Protein AF-B7RVZ4-F1 (afdb_monomer)

Secondary structure (DSSP, 8-state):
--HHHHHHHHHHHHHHHHHHHHHHHHHHHH-GGGGGSHHHHHHHHHHHHHHHTSTT-HHHHHHHHHHHHHHHHHHT--EEEEEE--SSSEEEETTTEEEES-SEEEEEE-SEEEEEEEE-TTB--EEEEEEE-TTS-PPPEE-----B--

Structure (mmCIF, N/CA/C/O backbone):
data_AF-B7RVZ4-F1
#
_entry.id   AF-B7RVZ4-F1
#
loop_
_atom_site.group_PDB
_atom_site.id
_atom_site.type_symbol
_atom_site.label_atom_id
_atom_site.label_alt_id
_atom_site.label_comp_id
_atom_site.label_asym_id
_atom_site.label_entity_id
_atom_site.label_seq_id
_atom_site.pdbx_PDB_ins_code
_atom_site.Cartn_x
_atom_site.Cartn_y
_atom_site.Cartn_z
_atom_site.occupancy
_atom_site.B_iso_or_equiv
_atom_site.auth_seq_id
_atom_site.auth_comp_id
_atom_site.auth_asym_id
_atom_site.auth_atom_id
_atom_site.pdbx_PDB_model_num
ATOM 1 N N . MET A 1 1 ? -25.063 -15.512 46.797 1.00 47.56 1 MET A N 1
ATOM 2 C CA . MET A 1 1 ? -23.809 -15.090 46.139 1.00 47.56 1 MET A CA 1
ATOM 3 C C . MET A 1 1 ? -24.057 -13.719 45.537 1.00 47.56 1 MET A C 1
ATOM 5 O O . MET A 1 1 ? -25.144 -13.492 45.025 1.00 47.56 1 MET A O 1
ATOM 9 N N . ASP A 1 2 ? -23.130 -12.795 45.761 1.00 53.41 2 ASP A N 1
ATOM 10 C CA . ASP A 1 2 ? -23.346 -11.344 45.754 1.00 53.41 2 ASP A CA 1
ATOM 11 C C . ASP A 1 2 ? -23.361 -10.745 44.334 1.00 53.41 2 ASP A C 1
ATOM 13 O O . ASP A 1 2 ? -22.350 -10.756 43.629 1.00 53.41 2 ASP A O 1
ATOM 17 N N . ALA A 1 3 ? -24.516 -10.216 43.917 1.00 60.75 3 ALA A N 1
ATOM 18 C CA . ALA A 1 3 ? -24.718 -9.591 42.609 1.00 60.75 3 ALA A CA 1
ATOM 19 C C . ALA A 1 3 ? -23.867 -8.320 42.406 1.00 60.75 3 ALA A C 1
ATOM 21 O O . ALA A 1 3 ? -23.581 -7.946 41.269 1.00 60.75 3 ALA A O 1
ATOM 22 N N . SER A 1 4 ? -23.426 -7.672 43.492 1.00 63.41 4 SER A N 1
ATOM 23 C CA . SER A 1 4 ? -22.603 -6.459 43.432 1.00 63.41 4 SER A CA 1
ATOM 24 C C . SER A 1 4 ? -21.139 -6.751 43.075 1.00 63.41 4 SER A C 1
ATOM 26 O O . SER A 1 4 ? -20.532 -6.004 42.306 1.00 63.41 4 SER A O 1
ATOM 28 N N . LEU A 1 5 ? -20.594 -7.880 43.549 1.00 61.25 5 LEU A N 1
ATOM 29 C CA . LEU A 1 5 ? -19.249 -8.344 43.199 1.00 61.25 5 LEU A CA 1
ATOM 30 C C . LEU A 1 5 ? -19.174 -8.796 41.736 1.00 61.25 5 LEU A C 1
ATOM 32 O O . LEU A 1 5 ? -18.206 -8.473 41.051 1.00 61.25 5 LEU A O 1
ATOM 36 N N . LEU A 1 6 ? -20.215 -9.472 41.236 1.00 62.28 6 LEU A N 1
ATOM 37 C CA . LEU A 1 6 ? -20.301 -9.864 39.826 1.00 62.28 6 LEU A CA 1
ATOM 38 C C . LEU A 1 6 ? -20.366 -8.627 38.909 1.00 62.28 6 LEU A C 1
ATOM 40 O O . LEU A 1 6 ? -19.589 -8.519 37.964 1.00 62.28 6 LEU A O 1
ATOM 44 N N . PHE A 1 7 ? -21.196 -7.635 39.251 1.00 55.53 7 PHE A N 1
ATOM 45 C CA . PHE A 1 7 ? -21.302 -6.374 38.510 1.00 55.53 7 PHE A CA 1
ATOM 46 C C . PHE A 1 7 ? -19.990 -5.568 38.488 1.00 55.53 7 PHE A C 1
ATOM 48 O O . PHE A 1 7 ? -19.634 -4.997 37.455 1.00 55.53 7 PHE A O 1
ATOM 55 N N . ALA A 1 8 ? -19.255 -5.522 39.605 1.00 59.53 8 ALA A N 1
ATOM 56 C CA . ALA A 1 8 ? -17.986 -4.802 39.701 1.00 59.53 8 ALA A CA 1
ATOM 57 C C . ALA A 1 8 ? -16.867 -5.463 38.873 1.00 59.53 8 ALA A C 1
ATOM 59 O O . ALA A 1 8 ? -16.122 -4.762 38.183 1.00 59.53 8 ALA A O 1
ATOM 60 N N . VAL A 1 9 ? -16.777 -6.798 38.890 1.00 63.19 9 VAL A N 1
ATOM 61 C CA . VAL A 1 9 ? -15.805 -7.560 38.084 1.00 63.19 9 VAL A CA 1
ATOM 62 C C . VAL A 1 9 ? -16.129 -7.439 36.591 1.00 63.19 9 VAL A C 1
ATOM 64 O O . VAL A 1 9 ? -15.256 -7.069 35.806 1.00 63.19 9 VAL A O 1
ATOM 67 N N . GLU A 1 10 ? -17.397 -7.610 36.204 1.00 63.12 10 GLU A N 1
ATOM 68 C CA . GLU A 1 10 ? -17.848 -7.404 34.820 1.00 63.12 10 GLU A CA 1
ATOM 69 C C . GLU A 1 10 ? -17.649 -5.950 34.355 1.00 63.12 10 GLU A C 1
ATOM 71 O O . GLU A 1 10 ? -17.303 -5.682 33.203 1.00 63.12 10 GLU A O 1
ATOM 76 N N . GLY A 1 11 ? -17.862 -4.972 35.240 1.00 64.44 11 GLY A N 1
ATOM 77 C CA . GLY A 1 11 ? -17.601 -3.556 34.976 1.00 64.44 11 GLY A CA 1
ATOM 78 C C . GLY A 1 11 ? -16.121 -3.260 34.711 1.00 64.44 11 GLY A C 1
ATOM 79 O O . GLY A 1 11 ? -15.799 -2.503 33.787 1.00 64.44 11 GLY A O 1
ATOM 80 N N . LEU A 1 12 ? -15.220 -3.885 35.473 1.00 69.00 12 LEU A N 1
ATOM 81 C CA . LEU A 1 12 ? -13.773 -3.736 35.320 1.00 69.00 12 LEU A CA 1
ATOM 82 C C . LEU A 1 12 ? -13.269 -4.368 34.016 1.00 69.00 12 LEU A C 1
ATOM 84 O O . LEU A 1 12 ? -12.554 -3.708 33.259 1.00 69.00 12 LEU A O 1
ATOM 88 N N . GLU A 1 13 ? -13.682 -5.599 33.708 1.00 68.75 13 GLU A N 1
ATOM 89 C CA . GLU A 1 13 ? -13.286 -6.292 32.472 1.00 68.75 13 GLU A CA 1
ATOM 90 C C . GLU A 1 13 ? -13.790 -5.566 31.213 1.00 68.75 13 GLU A C 1
ATOM 92 O O . GLU A 1 13 ? -13.040 -5.363 30.246 1.00 68.75 13 GLU A O 1
ATOM 97 N N . ARG A 1 14 ? -15.037 -5.073 31.234 1.00 67.38 14 ARG A N 1
ATOM 98 C CA . ARG A 1 14 ? -15.584 -4.220 30.162 1.00 67.38 14 ARG A CA 1
ATOM 99 C C . ARG A 1 14 ? -14.781 -2.932 29.988 1.00 67.38 14 ARG A C 1
ATOM 101 O O . ARG A 1 14 ? -14.510 -2.516 28.863 1.00 67.38 14 ARG A O 1
ATOM 108 N N . SER A 1 15 ? -14.363 -2.305 31.082 1.00 74.38 15 SER A N 1
ATOM 109 C CA . SER A 1 15 ? -13.600 -1.054 31.024 1.00 74.38 15 SER A CA 1
ATOM 110 C C . SER A 1 15 ? -12.185 -1.266 30.477 1.00 74.38 15 SER A C 1
ATOM 112 O O . SER A 1 15 ? -11.731 -0.503 29.623 1.00 74.38 15 SER A O 1
ATOM 114 N N . GLN A 1 16 ? -11.502 -2.333 30.898 1.00 74.00 16 GLN A N 1
ATOM 115 C CA . GLN A 1 16 ? -10.154 -2.662 30.423 1.00 74.00 16 GLN A CA 1
ATOM 116 C C . GLN A 1 16 ? -10.135 -3.066 28.945 1.00 74.00 16 GLN A C 1
ATOM 118 O O . GLN A 1 16 ? -9.270 -2.618 28.187 1.00 74.00 16 GLN A O 1
ATOM 123 N N . SER A 1 17 ? -11.103 -3.878 28.511 1.00 75.69 17 SER A N 1
ATOM 12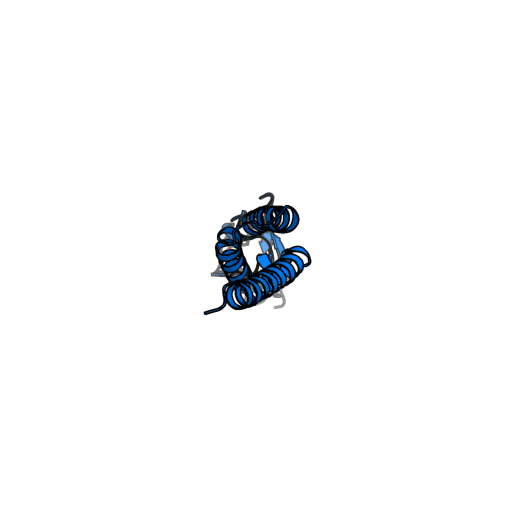4 C CA . SER A 1 17 ? -11.218 -4.279 27.106 1.00 75.69 17 SER A CA 1
ATOM 125 C C . SER A 1 17 ? -11.476 -3.078 26.190 1.00 75.69 17 SER A C 1
ATOM 127 O O . SER A 1 17 ? -10.805 -2.951 25.164 1.00 75.69 17 SER A O 1
ATOM 129 N N . ARG A 1 18 ? -12.351 -2.145 26.592 1.00 79.62 18 ARG A N 1
ATOM 130 C CA . ARG A 1 18 ? -12.593 -0.889 25.859 1.00 79.62 18 ARG A CA 1
ATOM 131 C C . ARG A 1 18 ? -11.358 0.008 25.810 1.00 79.62 18 ARG A C 1
ATOM 133 O O . ARG A 1 18 ? -11.016 0.492 24.736 1.00 79.62 18 ARG A O 1
ATOM 140 N N . ALA A 1 19 ? -10.655 0.184 26.930 1.00 81.81 19 ALA A N 1
ATOM 141 C CA . ALA A 1 19 ? -9.436 0.995 26.974 1.00 81.81 19 ALA A CA 1
ATOM 142 C C . ALA A 1 19 ? -8.334 0.446 26.049 1.00 81.81 19 ALA A C 1
ATOM 144 O O . ALA A 1 19 ? -7.618 1.209 25.397 1.00 81.81 19 ALA A O 1
ATOM 145 N N . ARG A 1 20 ? -8.216 -0.884 25.945 1.00 85.31 20 ARG A N 1
ATOM 146 C CA . ARG A 1 20 ? -7.276 -1.527 25.018 1.00 85.31 20 ARG A CA 1
ATOM 147 C C . ARG A 1 20 ? -7.634 -1.256 23.555 1.00 85.31 20 ARG A C 1
ATOM 149 O O . ARG A 1 20 ? -6.740 -0.903 22.788 1.00 85.31 20 ARG A O 1
ATOM 156 N N . VAL A 1 21 ? -8.910 -1.402 23.191 1.00 88.44 21 VAL A N 1
ATOM 157 C CA . VAL A 1 21 ? -9.398 -1.135 21.826 1.00 88.44 21 VAL A CA 1
ATOM 158 C C . VAL A 1 21 ? -9.180 0.331 21.450 1.00 88.44 21 VAL A C 1
ATOM 160 O O . VAL A 1 21 ? -8.584 0.592 20.410 1.00 88.44 21 VAL A O 1
ATOM 163 N N . ASP A 1 22 ? -9.559 1.275 22.318 1.00 89.31 22 ASP A N 1
ATOM 164 C CA . ASP A 1 22 ? -9.355 2.716 22.090 1.00 89.31 22 ASP A CA 1
ATOM 165 C C . ASP A 1 22 ? -7.876 3.038 21.819 1.00 89.31 22 ASP A C 1
ATOM 167 O O . ASP A 1 22 ? -7.548 3.685 20.822 1.00 89.31 22 ASP A O 1
ATOM 171 N N . LYS A 1 23 ? -6.959 2.514 22.644 1.00 89.44 23 LYS A N 1
ATOM 172 C CA . LYS A 1 23 ? -5.518 2.732 22.461 1.00 89.44 23 LYS A CA 1
ATOM 173 C C . LYS A 1 23 ? -5.022 2.213 21.110 1.00 89.44 23 LYS A C 1
ATOM 175 O O . LYS A 1 23 ? -4.250 2.894 20.434 1.00 89.44 23 LYS A O 1
ATOM 180 N N . GLN A 1 24 ? -5.434 1.006 20.728 1.00 90.62 24 GLN A N 1
ATOM 181 C CA . GLN A 1 24 ? -5.018 0.393 19.466 1.00 90.62 24 GLN A CA 1
ATOM 182 C C . GLN A 1 24 ? -5.608 1.125 18.254 1.00 90.62 24 GLN A C 1
ATOM 184 O O . GLN A 1 24 ? -4.899 1.343 17.273 1.00 90.62 24 GLN A O 1
ATOM 189 N N . PHE A 1 25 ? -6.861 1.570 18.339 1.00 93.94 25 PHE A N 1
ATOM 190 C CA . PHE A 1 25 ? -7.505 2.350 17.287 1.00 93.94 25 PHE A CA 1
ATOM 191 C C . PHE A 1 25 ? -6.850 3.707 17.085 1.00 93.94 25 PHE A C 1
ATOM 193 O O . PHE A 1 25 ? -6.497 4.046 15.957 1.00 93.94 25 PHE A O 1
ATOM 200 N N . ARG A 1 26 ? -6.580 4.443 18.166 1.00 93.06 26 ARG A N 1
ATOM 201 C CA . ARG A 1 26 ? -5.842 5.711 18.080 1.00 93.06 26 ARG A CA 1
ATOM 202 C C . ARG A 1 26 ? -4.468 5.526 17.448 1.00 93.06 26 ARG A C 1
ATOM 204 O O . ARG A 1 26 ? -4.079 6.334 16.615 1.00 93.06 26 ARG A O 1
ATOM 211 N N . ALA A 1 27 ? -3.746 4.465 17.808 1.00 90.12 27 ALA A N 1
ATOM 212 C CA . ALA A 1 27 ? -2.439 4.184 17.220 1.00 90.12 27 ALA A CA 1
ATOM 213 C C . ALA A 1 27 ? -2.524 3.944 15.702 1.00 90.12 27 ALA A C 1
ATOM 215 O O . ALA A 1 27 ? -1.725 4.505 14.955 1.00 90.12 27 ALA A O 1
ATOM 216 N N . ALA A 1 28 ? -3.510 3.166 15.243 1.00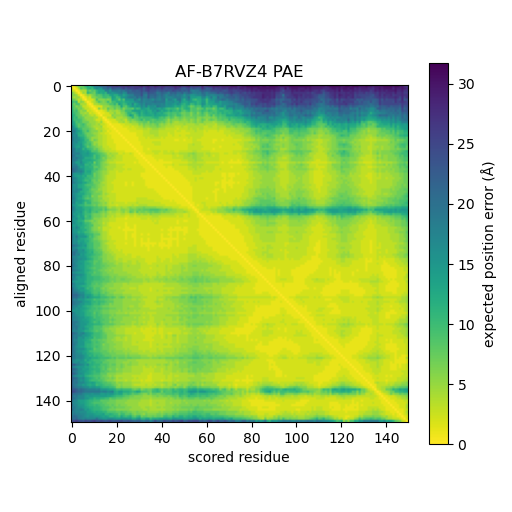 90.31 28 ALA A N 1
ATOM 217 C CA . ALA A 1 28 ? -3.736 2.927 13.817 1.00 90.31 28 ALA A CA 1
ATOM 218 C C . ALA A 1 28 ? -4.162 4.207 13.069 1.00 90.31 28 ALA A C 1
ATOM 220 O O . ALA A 1 28 ? -3.681 4.463 11.970 1.00 90.31 28 ALA A O 1
ATOM 221 N N . MET A 1 29 ? -4.997 5.049 13.686 1.00 92.75 29 MET A N 1
ATOM 222 C CA . MET A 1 29 ? -5.434 6.330 13.113 1.00 92.75 29 MET A CA 1
ATOM 223 C C . MET A 1 29 ? -4.318 7.382 13.050 1.00 92.75 29 MET A C 1
ATOM 225 O O . MET A 1 29 ? -4.326 8.219 12.155 1.00 92.75 29 MET A O 1
ATOM 229 N N . LEU A 1 30 ? -3.359 7.355 13.982 1.00 93.31 30 LEU A N 1
ATOM 230 C CA . LEU A 1 30 ? -2.198 8.256 13.987 1.00 93.31 30 LEU A CA 1
ATOM 231 C C . LEU A 1 30 ? -1.145 7.878 12.937 1.00 93.31 30 LEU A C 1
ATOM 233 O O . LEU A 1 30 ? -0.332 8.717 12.558 1.00 93.31 30 LEU A O 1
ATOM 237 N N . GLN A 1 31 ? -1.130 6.620 12.494 1.00 90.38 31 GLN A N 1
ATOM 238 C CA . GLN A 1 31 ? -0.178 6.104 11.509 1.00 90.38 31 GLN A CA 1
ATOM 239 C C . GLN A 1 31 ? -0.905 5.333 10.394 1.00 90.38 31 GLN A C 1
ATOM 241 O O . GLN A 1 31 ? -0.639 4.141 10.209 1.00 90.38 31 GLN A O 1
ATOM 246 N N . PRO A 1 32 ? -1.807 5.989 9.639 1.00 90.00 32 PRO A N 1
ATOM 247 C CA . PRO A 1 32 ? -2.652 5.315 8.655 1.00 90.00 32 PRO A CA 1
ATOM 248 C C . PRO A 1 32 ? -1.837 4.672 7.527 1.00 90.00 32 PRO A C 1
ATOM 250 O O . PRO A 1 32 ? -2.230 3.628 7.019 1.00 90.00 32 PRO A O 1
ATOM 253 N N . ASP A 1 33 ? -0.655 5.209 7.204 1.00 89.69 33 ASP A N 1
ATOM 254 C CA . ASP A 1 33 ? 0.252 4.631 6.202 1.00 89.69 33 ASP A CA 1
ATOM 255 C C . ASP A 1 33 ? 0.652 3.188 6.523 1.00 89.69 33 ASP A C 1
ATOM 257 O O . ASP A 1 33 ? 0.925 2.401 5.618 1.00 89.69 33 ASP A O 1
ATOM 261 N N . ARG A 1 34 ? 0.662 2.795 7.805 1.00 90.88 34 ARG A N 1
ATOM 262 C CA . ARG A 1 34 ? 0.971 1.414 8.198 1.00 90.88 34 ARG A CA 1
ATOM 263 C C . ARG A 1 34 ? -0.090 0.419 7.751 1.00 90.88 34 ARG A C 1
ATOM 265 O O . ARG A 1 34 ? 0.240 -0.749 7.606 1.00 90.88 34 ARG A O 1
ATOM 272 N N . LEU A 1 35 ? -1.315 0.871 7.486 1.00 93.75 35 LEU A N 1
ATOM 273 C CA . LEU A 1 35 ? -2.388 0.030 6.954 1.00 93.75 35 LEU A CA 1
ATOM 274 C C . LEU A 1 35 ? -2.111 -0.419 5.508 1.00 93.75 35 LEU A C 1
ATOM 276 O O . LEU A 1 35 ? -2.796 -1.308 5.019 1.00 93.75 35 LEU A O 1
ATOM 280 N N . SER A 1 36 ? -1.107 0.149 4.825 1.00 89.94 36 SER A N 1
ATOM 281 C CA . SER A 1 36 ? -0.627 -0.381 3.538 1.00 89.94 36 SER A CA 1
ATOM 282 C C . SER A 1 36 ? 0.049 -1.751 3.667 1.00 89.94 36 SER A C 1
ATOM 284 O O . SER A 1 36 ? 0.076 -2.525 2.707 1.00 89.94 36 SER A O 1
ATOM 286 N N . ASP A 1 37 ? 0.590 -2.073 4.846 1.00 89.50 37 ASP A N 1
ATOM 287 C CA . ASP A 1 37 ? 1.127 -3.397 5.131 1.00 89.50 37 ASP A CA 1
ATOM 288 C C . ASP A 1 37 ? -0.024 -4.382 5.359 1.00 89.50 37 ASP A C 1
ATOM 290 O O . ASP A 1 37 ? -0.895 -4.165 6.203 1.00 89.50 37 ASP A O 1
ATOM 294 N N . VAL A 1 38 ? -0.012 -5.486 4.607 1.00 89.06 38 VAL A N 1
ATOM 295 C CA . VAL A 1 38 ? -1.086 -6.489 4.619 1.00 89.06 38 VAL A CA 1
ATOM 296 C C . VAL A 1 38 ? -1.311 -7.056 6.021 1.00 89.06 38 VAL A C 1
ATOM 298 O O . VAL A 1 38 ? -2.455 -7.171 6.452 1.00 89.06 38 VAL A O 1
ATOM 301 N N . ALA A 1 39 ? -0.242 -7.358 6.764 1.00 90.56 39 ALA A N 1
ATOM 302 C CA . ALA A 1 39 ? -0.364 -7.953 8.090 1.00 90.56 39 ALA A CA 1
ATOM 303 C C . ALA A 1 39 ? -0.924 -6.951 9.109 1.00 90.56 39 ALA A C 1
ATOM 305 O O . ALA A 1 39 ? -1.701 -7.325 9.992 1.00 90.56 39 ALA A O 1
ATOM 306 N N . VAL A 1 40 ? -0.558 -5.671 8.981 1.00 92.12 40 VAL A N 1
ATOM 307 C CA . VAL A 1 40 ? -1.117 -4.604 9.821 1.00 92.12 40 VAL A CA 1
ATOM 308 C C . VAL A 1 40 ? -2.596 -4.394 9.503 1.00 92.12 40 VAL A C 1
ATOM 310 O O . VAL A 1 40 ? -3.402 -4.363 10.433 1.00 92.12 40 VAL A O 1
ATOM 313 N N . ALA A 1 41 ? -2.967 -4.314 8.221 1.00 93.31 41 ALA A N 1
ATOM 314 C CA . ALA A 1 41 ? -4.357 -4.171 7.793 1.00 93.31 41 ALA A CA 1
ATOM 315 C C . ALA A 1 41 ? -5.237 -5.305 8.334 1.00 93.31 41 ALA A C 1
ATOM 317 O O . ALA A 1 41 ? -6.243 -5.046 8.994 1.00 93.31 41 ALA A O 1
ATOM 318 N N . GLU A 1 42 ? -4.812 -6.559 8.154 1.00 94.25 42 GLU A N 1
ATOM 319 C CA . GLU A 1 42 ? -5.533 -7.738 8.647 1.00 94.25 42 GLU A CA 1
ATOM 320 C C . GLU A 1 42 ? -5.678 -7.740 10.176 1.00 94.25 42 GLU A C 1
ATOM 322 O O . GLU A 1 42 ? -6.724 -8.112 10.717 1.00 94.25 42 GLU A O 1
ATOM 327 N N . ALA A 1 43 ? -4.641 -7.322 10.908 1.00 93.25 43 ALA A N 1
ATOM 328 C CA . ALA A 1 43 ? -4.712 -7.208 12.362 1.00 93.25 43 ALA A CA 1
ATOM 329 C C . ALA A 1 43 ? -5.714 -6.125 12.800 1.00 93.25 43 ALA A C 1
ATOM 331 O O . ALA A 1 43 ? -6.490 -6.344 13.737 1.00 93.25 43 ALA A O 1
ATOM 332 N N . THR A 1 44 ? -5.737 -4.975 12.119 1.00 94.31 44 THR A N 1
ATOM 333 C CA . THR A 1 44 ? -6.701 -3.899 12.385 1.00 94.31 44 THR A CA 1
ATOM 334 C C . THR A 1 44 ? -8.129 -4.311 12.015 1.00 94.31 44 THR A C 1
ATOM 336 O O . THR A 1 44 ? -9.049 -4.013 12.774 1.00 94.31 44 THR A O 1
ATOM 339 N N . GLU A 1 45 ? -8.335 -5.056 10.927 1.00 95.50 45 GLU A N 1
ATOM 340 C CA . GLU A 1 45 ? -9.643 -5.610 10.542 1.00 95.50 45 GLU A CA 1
ATOM 341 C C . GLU A 1 45 ? -10.192 -6.592 11.584 1.00 95.50 45 GLU A C 1
ATOM 343 O O . GLU A 1 45 ? -11.369 -6.523 11.955 1.00 95.50 45 GLU A O 1
ATOM 348 N N . LYS A 1 46 ? -9.340 -7.474 12.122 1.00 95.12 46 LYS A N 1
ATOM 349 C CA . LYS A 1 46 ? -9.722 -8.376 13.224 1.00 95.12 46 LYS A CA 1
ATOM 350 C C . LYS A 1 46 ? -10.126 -7.591 14.469 1.00 95.12 46 LYS A C 1
ATOM 352 O O . LYS A 1 46 ? -11.133 -7.910 15.100 1.00 95.12 46 LYS A O 1
ATOM 357 N N . LEU A 1 47 ? -9.373 -6.543 14.804 1.00 92.81 47 LEU A N 1
ATOM 358 C CA . LEU A 1 47 ? -9.696 -5.681 15.938 1.00 92.81 47 LEU A CA 1
ATOM 359 C C . LEU A 1 47 ? -11.002 -4.905 15.720 1.00 92.81 47 LEU A C 1
ATOM 361 O O . LEU A 1 47 ? -11.794 -4.795 16.653 1.00 92.81 47 LEU A O 1
ATOM 365 N N . LEU A 1 48 ? -11.260 -4.417 14.503 1.00 94.56 48 LEU A N 1
ATOM 366 C CA . LEU A 1 48 ? -12.543 -3.818 14.133 1.00 94.56 48 LEU A CA 1
ATOM 367 C C . LEU A 1 48 ? -13.687 -4.805 14.313 1.00 94.56 48 LEU A C 1
ATOM 369 O O . LEU A 1 48 ? -14.664 -4.462 14.968 1.00 94.56 48 LEU A O 1
ATOM 373 N N . THR A 1 49 ? -13.536 -6.026 13.799 1.00 94.44 49 THR A N 1
ATOM 374 C CA . THR A 1 49 ? -14.540 -7.095 13.917 1.00 94.44 49 THR A CA 1
ATOM 375 C C . THR A 1 49 ? -14.868 -7.400 15.378 1.00 94.44 49 THR A C 1
ATOM 377 O O . THR A 1 49 ? -16.025 -7.619 15.714 1.00 94.44 49 THR A O 1
ATOM 380 N N . TYR A 1 50 ? -13.879 -7.357 16.270 1.00 91.00 50 TYR A N 1
ATOM 381 C CA . TYR A 1 50 ? -14.121 -7.451 17.710 1.00 91.00 50 TYR A CA 1
ATOM 382 C C . TYR A 1 50 ? -14.798 -6.192 18.280 1.00 91.00 50 TYR A C 1
ATOM 384 O O . TYR A 1 50 ? -15.724 -6.279 19.080 1.00 91.00 50 TYR A O 1
ATOM 392 N N . ALA A 1 51 ? -14.367 -4.997 17.878 1.00 90.50 51 ALA A N 1
ATOM 393 C CA . ALA A 1 51 ? -14.909 -3.752 18.413 1.00 90.50 51 ALA A CA 1
ATOM 394 C C . ALA A 1 51 ? -16.392 -3.545 18.073 1.00 90.50 51 ALA A C 1
ATOM 396 O O . ALA A 1 51 ? -17.134 -3.046 18.920 1.00 90.50 51 ALA A O 1
ATOM 397 N N . VAL A 1 52 ? -16.851 -3.968 16.884 1.00 92.00 52 VAL A N 1
ATOM 398 C CA . VAL A 1 52 ? -18.280 -3.889 16.531 1.00 92.00 52 VAL A CA 1
ATOM 399 C C . VAL A 1 52 ? -19.167 -4.792 17.392 1.00 92.00 52 VAL A C 1
ATOM 401 O O . VAL A 1 52 ? -20.348 -4.484 17.529 1.00 92.00 52 VAL A O 1
ATOM 404 N N . THR A 1 53 ? -18.635 -5.847 18.021 1.00 90.56 53 THR A N 1
ATOM 405 C CA . THR A 1 53 ? -19.426 -6.715 18.915 1.00 90.56 53 THR A CA 1
ATOM 406 C C . THR A 1 53 ? -19.549 -6.171 20.339 1.00 90.56 53 THR A C 1
ATOM 408 O O . THR A 1 53 ? -20.284 -6.738 21.143 1.00 90.56 53 THR A O 1
ATOM 411 N N . ILE A 1 54 ? -18.830 -5.097 20.687 1.00 86.56 54 ILE A N 1
ATOM 412 C CA . ILE A 1 54 ? -18.898 -4.497 22.024 1.00 86.56 54 ILE A CA 1
ATOM 413 C C . ILE A 1 54 ? -20.257 -3.787 22.186 1.00 86.56 54 ILE A C 1
ATOM 415 O O . ILE A 1 54 ? -20.572 -2.920 21.367 1.00 86.56 54 ILE A O 1
ATOM 419 N N . PRO A 1 55 ? -21.057 -4.104 23.222 1.00 81.75 55 PRO A N 1
ATOM 420 C CA . PRO A 1 55 ? -22.294 -3.384 23.520 1.00 81.75 55 PRO A CA 1
ATOM 421 C C . PRO A 1 55 ? -21.998 -1.976 24.057 1.00 81.75 55 PRO A C 1
ATOM 423 O O . PRO A 1 55 ? -20.932 -1.727 24.618 1.00 81.75 55 PRO A O 1
ATOM 426 N N . ASP A 1 56 ? -22.939 -1.044 23.883 1.00 83.44 56 ASP A N 1
ATOM 427 C CA . ASP A 1 56 ? -22.855 0.325 24.419 1.00 83.44 56 ASP A CA 1
ATOM 428 C C . ASP A 1 56 ? -21.536 1.051 24.102 1.00 83.44 56 ASP A C 1
ATOM 430 O O . ASP A 1 56 ? -20.903 1.687 24.947 1.00 83.44 56 ASP A O 1
ATOM 434 N N . GLN A 1 57 ? -21.117 0.978 22.836 1.00 81.62 57 GLN A N 1
ATOM 435 C CA . GLN A 1 57 ? -19.837 1.512 22.348 1.00 81.62 57 GLN A CA 1
ATOM 436 C C . GLN A 1 57 ? -19.588 2.976 22.751 1.00 81.62 57 GLN A C 1
ATOM 438 O O . GLN A 1 57 ? -18.446 3.367 23.001 1.00 81.62 57 GLN A O 1
ATOM 443 N N . GLY A 1 58 ? -20.648 3.778 22.885 1.00 88.19 58 GLY A N 1
ATOM 444 C CA . GLY A 1 58 ? -20.554 5.222 23.083 1.00 88.19 58 GLY A CA 1
ATOM 445 C C . GLY A 1 58 ? -20.100 5.951 21.807 1.00 88.19 58 GLY A C 1
ATOM 446 O O . GLY A 1 58 ? -19.731 5.312 20.821 1.00 88.19 58 GLY A O 1
ATOM 447 N N . PRO A 1 59 ? -20.151 7.292 21.788 1.00 91.00 59 PRO A N 1
ATOM 448 C CA . PRO A 1 59 ? -19.885 8.076 20.579 1.00 91.00 59 PRO A CA 1
ATOM 449 C C . PRO A 1 59 ? -18.438 7.945 20.080 1.00 91.00 59 PRO A C 1
ATOM 451 O O . PRO A 1 59 ? -18.225 7.760 18.888 1.00 91.00 59 PRO A O 1
ATOM 454 N N . VAL A 1 60 ? -17.458 7.947 20.990 1.00 91.81 60 VAL A N 1
ATOM 455 C CA . VAL A 1 60 ? -16.026 7.897 20.639 1.00 91.81 60 VAL A CA 1
ATOM 456 C C . VAL A 1 60 ? -15.662 6.605 19.907 1.00 91.81 60 VAL A C 1
ATOM 458 O O . VAL A 1 60 ? -15.048 6.648 18.846 1.00 91.81 60 VAL A O 1
ATOM 461 N N . LEU A 1 61 ? -16.062 5.444 20.437 1.00 90.75 61 LEU A N 1
ATOM 462 C CA . LEU A 1 61 ? -15.732 4.163 19.808 1.00 90.75 61 LEU A CA 1
ATOM 463 C C . LEU A 1 61 ? -16.447 4.003 18.457 1.00 90.75 61 LEU A C 1
ATOM 465 O O . LEU A 1 61 ? -15.850 3.485 17.518 1.00 90.75 61 LEU A O 1
ATOM 469 N N . LYS A 1 62 ? -17.688 4.496 18.329 1.00 93.56 62 LYS A N 1
ATOM 470 C CA . LYS A 1 62 ? -18.410 4.510 17.046 1.00 93.56 62 LYS A CA 1
ATOM 471 C C . LYS A 1 62 ? -17.666 5.322 15.982 1.00 93.56 62 LYS A C 1
ATOM 473 O O . LYS A 1 62 ? -17.530 4.861 14.853 1.00 93.56 62 LYS A O 1
ATOM 478 N N . GLU A 1 63 ? -17.159 6.499 16.344 1.00 95.69 63 GLU A N 1
ATOM 479 C CA . GLU A 1 63 ? -16.383 7.356 15.440 1.00 95.69 63 GLU A CA 1
ATOM 480 C C . GLU A 1 63 ? -15.048 6.715 15.037 1.00 95.69 63 GLU A C 1
ATOM 482 O O . GLU A 1 63 ? -14.681 6.727 13.861 1.00 95.69 63 GLU A O 1
ATOM 487 N N . GLN A 1 64 ? -14.346 6.090 15.987 1.00 95.56 64 GLN A N 1
ATOM 488 C CA . GLN A 1 64 ? -13.106 5.359 15.709 1.00 95.56 64 GLN A CA 1
ATOM 489 C C . GLN A 1 64 ? -13.336 4.188 14.752 1.00 95.56 64 GLN A C 1
ATOM 491 O O . GLN A 1 64 ? -12.574 4.022 13.800 1.00 95.56 64 GLN A O 1
ATOM 496 N N . ILE A 1 65 ? -14.399 3.404 14.974 1.00 95.31 65 ILE A N 1
ATOM 497 C CA . ILE A 1 65 ? -14.794 2.304 14.087 1.00 95.31 65 ILE A CA 1
ATOM 498 C C . ILE A 1 65 ? -15.048 2.837 12.675 1.00 95.31 65 ILE A C 1
ATOM 500 O O . ILE A 1 65 ? -14.451 2.335 11.725 1.00 95.31 65 ILE A O 1
ATOM 504 N N . ALA A 1 66 ? -15.882 3.872 12.537 1.00 96.88 66 ALA A N 1
ATOM 505 C CA . ALA A 1 66 ? -16.212 4.450 11.23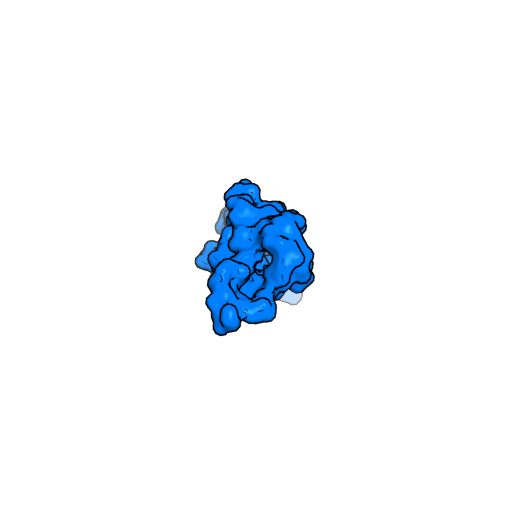6 1.00 96.88 66 ALA A CA 1
ATOM 506 C C . ALA A 1 66 ? -14.966 4.993 10.516 1.00 96.88 66 ALA A C 1
ATOM 508 O O . ALA A 1 66 ? -14.765 4.737 9.329 1.00 96.88 66 ALA A O 1
ATOM 509 N N . THR A 1 67 ? -14.087 5.686 11.244 1.00 97.19 67 THR A N 1
ATOM 510 C CA . THR A 1 67 ? -12.855 6.249 10.680 1.00 97.19 67 THR A CA 1
ATOM 511 C C . THR A 1 67 ? -11.905 5.153 10.206 1.00 97.19 67 THR A C 1
ATOM 513 O O . THR A 1 67 ? -11.419 5.197 9.077 1.00 97.19 67 THR A O 1
ATOM 516 N N . LEU A 1 68 ? -11.669 4.126 11.026 1.00 96.50 68 LEU A N 1
ATOM 517 C CA . LEU A 1 68 ? -10.784 3.022 10.656 1.00 96.50 68 LEU A CA 1
ATOM 518 C C . LEU A 1 68 ? -11.338 2.168 9.520 1.00 96.50 68 LEU A C 1
ATOM 520 O O . LEU A 1 68 ? -10.556 1.701 8.699 1.00 96.50 68 LEU A O 1
ATOM 524 N N . GLN A 1 69 ? -12.658 1.999 9.424 1.00 96.88 69 GLN A N 1
ATOM 525 C CA . GLN A 1 69 ? -13.279 1.342 8.272 1.00 96.88 69 GLN A CA 1
ATOM 526 C C . GLN A 1 69 ? -12.972 2.086 6.966 1.00 96.88 69 GLN A C 1
ATOM 528 O O . GLN A 1 69 ? -12.637 1.452 5.965 1.00 96.88 69 GLN A O 1
ATOM 533 N N . VAL A 1 70 ? -13.035 3.423 6.971 1.00 96.69 70 VAL A N 1
ATOM 534 C CA . VAL A 1 70 ? -12.673 4.241 5.803 1.00 96.69 70 VAL A CA 1
ATOM 535 C C . VAL A 1 70 ? -11.187 4.105 5.477 1.00 96.69 70 VAL A C 1
ATOM 537 O O . VAL A 1 70 ? -10.845 3.834 4.326 1.00 96.69 70 VAL A O 1
ATOM 540 N N . LEU A 1 71 ? -10.311 4.239 6.476 1.00 96.06 71 LEU A N 1
ATOM 541 C CA . LEU A 1 71 ? -8.861 4.145 6.284 1.00 96.06 71 LEU A CA 1
ATOM 542 C C . LEU A 1 71 ? -8.433 2.767 5.762 1.00 96.06 71 LEU A C 1
ATOM 544 O O . LEU A 1 71 ? -7.636 2.683 4.832 1.00 96.06 71 LEU A O 1
ATOM 548 N N . LEU A 1 72 ? -9.000 1.683 6.299 1.00 96.19 72 LEU A N 1
ATOM 549 C CA . LEU A 1 72 ? -8.736 0.329 5.810 1.00 96.19 72 LEU A CA 1
ATOM 550 C C . LEU A 1 72 ? -9.253 0.119 4.395 1.00 96.19 72 LEU A C 1
ATOM 552 O O . LEU A 1 72 ? -8.556 -0.466 3.571 1.00 96.19 72 LEU A O 1
ATOM 556 N N . LYS A 1 73 ? -10.449 0.624 4.076 1.00 95.69 73 LYS A N 1
ATOM 557 C CA . LYS A 1 73 ? -10.969 0.555 2.708 1.00 95.69 73 LYS A CA 1
ATOM 558 C C . LYS A 1 73 ? -10.015 1.244 1.731 1.00 95.69 73 LYS A C 1
ATOM 560 O O . LYS A 1 73 ? -9.711 0.676 0.685 1.00 95.69 73 LYS A O 1
ATOM 565 N N . GLN A 1 74 ? -9.525 2.433 2.078 1.00 95.25 74 GLN A N 1
ATOM 566 C CA . GLN A 1 74 ? -8.540 3.158 1.274 1.00 95.25 74 GLN A CA 1
ATOM 567 C C . GLN A 1 74 ? -7.247 2.348 1.129 1.00 95.25 74 GLN A C 1
ATOM 569 O O . GLN A 1 74 ? -6.840 2.068 0.007 1.00 95.25 74 GLN A O 1
ATOM 574 N N . ALA A 1 75 ? -6.653 1.890 2.233 1.00 94.31 75 ALA A N 1
ATOM 575 C CA . ALA A 1 75 ? -5.398 1.137 2.223 1.00 94.31 75 ALA A CA 1
ATOM 576 C C . ALA A 1 75 ? -5.480 -0.210 1.477 1.00 94.31 75 ALA A C 1
ATOM 578 O O . ALA A 1 75 ? -4.492 -0.670 0.910 1.00 94.31 75 ALA A O 1
ATOM 579 N N . ASN A 1 76 ? -6.661 -0.829 1.429 1.00 94.00 76 ASN A N 1
ATOM 580 C CA . ASN A 1 76 ? -6.902 -2.078 0.704 1.00 94.00 76 ASN A CA 1
ATOM 581 C C . ASN A 1 76 ? -7.369 -1.882 -0.746 1.00 94.00 76 ASN A C 1
ATOM 583 O O . ASN A 1 76 ? -7.591 -2.872 -1.448 1.00 94.00 76 ASN A O 1
ATOM 587 N N . THR A 1 77 ? -7.540 -0.642 -1.212 1.00 94.06 77 THR A N 1
ATOM 588 C CA . THR A 1 77 ? -8.001 -0.382 -2.581 1.00 94.06 77 THR A CA 1
ATOM 589 C C . THR A 1 77 ? -6.941 -0.855 -3.574 1.00 94.06 77 THR A C 1
ATOM 591 O O . THR A 1 77 ? -5.770 -0.532 -3.432 1.00 94.06 77 THR A O 1
ATOM 594 N N . LEU A 1 78 ? -7.323 -1.642 -4.581 1.00 94.31 78 LEU A N 1
ATOM 595 C CA . LEU A 1 78 ? -6.400 -2.054 -5.638 1.00 94.31 78 LEU A CA 1
ATOM 596 C C . LEU A 1 78 ? -6.360 -0.981 -6.722 1.00 94.31 78 LEU A C 1
ATOM 598 O O . LEU A 1 78 ? -7.385 -0.643 -7.309 1.00 94.31 78 LEU A O 1
ATOM 602 N N . VAL A 1 79 ? -5.167 -0.470 -6.989 1.00 95.12 79 VAL A N 1
ATOM 603 C CA . VAL A 1 79 ? -4.926 0.660 -7.878 1.00 95.12 79 VAL A CA 1
ATOM 604 C C . VAL A 1 79 ? -4.093 0.184 -9.063 1.00 95.12 79 VAL A C 1
ATOM 606 O O . VAL A 1 79 ? -3.010 -0.379 -8.863 1.00 95.12 79 VAL A O 1
ATOM 609 N N . PRO A 1 80 ? -4.585 0.353 -10.300 1.00 95.12 80 PRO A N 1
ATOM 610 C CA . PRO A 1 80 ? -3.834 -0.023 -11.482 1.00 95.12 80 PRO A CA 1
ATOM 611 C C . PRO A 1 80 ? -2.663 0.941 -11.712 1.00 95.12 80 PRO A C 1
ATOM 613 O O . PRO A 1 80 ? -2.807 2.156 -11.633 1.00 95.12 80 PRO A O 1
ATOM 616 N N . LEU A 1 81 ? -1.515 0.380 -12.069 1.00 96.19 81 LEU A N 1
ATOM 617 C CA . LEU A 1 81 ? -0.312 1.076 -12.500 1.00 96.19 81 LEU A CA 1
ATOM 618 C C . LEU A 1 81 ? 0.115 0.518 -13.857 1.00 96.19 81 LEU A C 1
ATOM 620 O O . LEU A 1 81 ? 0.256 -0.698 -14.027 1.00 96.19 81 LEU A O 1
ATOM 624 N N . THR A 1 82 ? 0.334 1.412 -14.816 1.00 97.12 82 THR A N 1
ATOM 625 C CA . THR A 1 82 ? 0.936 1.062 -16.104 1.00 97.12 82 THR A CA 1
ATOM 626 C C . THR A 1 82 ? 2.446 1.219 -16.000 1.00 97.12 82 THR A C 1
ATOM 628 O O . THR A 1 82 ? 2.946 2.268 -15.606 1.00 97.12 82 THR A O 1
ATOM 631 N N . LEU A 1 83 ? 3.174 0.173 -16.364 1.00 97.88 83 LEU A N 1
ATOM 632 C CA . LEU A 1 83 ? 4.628 0.153 -16.440 1.00 97.88 83 LEU A CA 1
ATOM 633 C C . LEU A 1 83 ? 5.040 0.107 -17.905 1.00 97.88 83 LEU A C 1
ATOM 635 O O . LEU A 1 83 ? 4.421 -0.624 -18.685 1.00 97.88 83 LEU A O 1
ATOM 639 N N . ARG A 1 84 ? 6.104 0.823 -18.264 1.00 98.44 84 ARG A N 1
ATOM 640 C CA . ARG A 1 84 ? 6.722 0.727 -19.591 1.00 98.44 84 ARG A CA 1
ATOM 641 C C . ARG A 1 84 ? 8.227 0.530 -19.486 1.00 98.44 84 ARG A C 1
ATOM 643 O O . ARG A 1 84 ? 8.858 0.982 -18.531 1.00 98.44 84 ARG A O 1
ATOM 650 N N . SER A 1 85 ? 8.775 -0.176 -20.461 1.00 98.38 85 SER A N 1
ATOM 651 C CA . SER A 1 85 ? 10.204 -0.445 -20.596 1.00 98.38 85 SER A CA 1
ATOM 652 C C . SER A 1 85 ? 10.553 -0.635 -22.082 1.00 98.38 85 SER A C 1
ATOM 654 O O . SER A 1 85 ? 9.759 -0.276 -22.950 1.00 98.38 85 SER A O 1
ATOM 656 N N . ASP A 1 86 ? 11.745 -1.139 -22.390 1.00 98.06 86 ASP A N 1
ATOM 657 C CA . ASP A 1 86 ? 12.303 -1.250 -23.747 1.00 98.06 86 ASP A CA 1
ATOM 658 C C . ASP A 1 86 ? 12.308 -2.681 -24.313 1.00 98.06 86 ASP A C 1
ATOM 660 O O . ASP A 1 86 ? 12.901 -2.924 -25.358 1.00 98.06 86 ASP A O 1
ATOM 664 N N . GLY A 1 87 ? 11.695 -3.648 -23.622 1.00 98.19 87 GLY A N 1
ATOM 665 C CA . GLY A 1 87 ? 11.729 -5.060 -24.018 1.00 98.19 87 GLY A CA 1
ATOM 666 C C . GLY A 1 87 ? 13.071 -5.766 -23.774 1.00 98.19 87 GLY A C 1
ATOM 667 O O . GLY A 1 87 ? 13.165 -6.972 -23.997 1.00 98.19 87 GLY A O 1
ATOM 668 N N . GLU A 1 88 ? 14.085 -5.062 -23.264 1.00 98.19 88 GLU A N 1
ATOM 669 C CA . GLU A 1 88 ? 15.439 -5.588 -23.039 1.00 98.19 88 GLU A CA 1
ATOM 670 C C . GLU A 1 88 ? 15.893 -5.448 -21.574 1.00 98.19 88 GLU A C 1
ATOM 672 O O . GLU A 1 88 ? 16.754 -6.198 -21.112 1.00 98.19 88 GLU A O 1
ATOM 677 N N . THR A 1 89 ? 15.320 -4.498 -20.832 1.00 98.56 89 THR A N 1
ATOM 678 C CA . THR A 1 89 ? 15.581 -4.268 -19.409 1.00 98.56 89 THR A CA 1
ATOM 679 C C . THR A 1 89 ? 14.797 -5.265 -18.554 1.00 98.56 89 THR A C 1
ATOM 681 O O . THR A 1 89 ? 13.570 -5.329 -18.608 1.00 98.56 89 THR A O 1
ATOM 684 N N . GLU A 1 90 ? 15.500 -6.025 -17.716 1.00 98.56 90 GLU A N 1
ATOM 685 C CA . GLU A 1 90 ? 14.904 -6.906 -16.709 1.00 98.56 90 GLU A CA 1
ATOM 686 C C . GLU A 1 90 ? 14.353 -6.072 -15.550 1.00 98.56 90 GLU A C 1
ATOM 688 O O . GLU A 1 90 ? 15.109 -5.400 -14.840 1.00 98.56 90 GLU A O 1
ATOM 693 N N . VAL A 1 91 ? 13.035 -6.116 -15.334 1.00 98.62 91 VAL A N 1
ATOM 694 C CA . VAL A 1 91 ? 12.359 -5.291 -14.325 1.00 98.62 91 VAL A CA 1
ATOM 695 C C . VAL A 1 91 ? 11.868 -6.124 -13.139 1.00 98.62 91 VAL A C 1
ATOM 697 O O . VAL A 1 91 ? 11.231 -7.172 -13.278 1.00 98.62 91 VAL A O 1
ATOM 700 N N . ILE A 1 92 ? 12.107 -5.617 -11.929 1.00 98.38 92 ILE A N 1
ATOM 701 C CA . ILE A 1 92 ? 11.617 -6.180 -10.664 1.00 98.38 92 ILE A CA 1
ATOM 702 C C . ILE A 1 92 ? 10.954 -5.075 -9.843 1.00 98.38 92 ILE A C 1
ATOM 704 O O . ILE A 1 92 ? 11.543 -4.015 -9.660 1.00 98.38 92 ILE A O 1
ATOM 708 N N . ILE A 1 93 ? 9.779 -5.348 -9.267 1.00 97.75 93 ILE A N 1
ATOM 709 C CA . ILE A 1 93 ? 9.188 -4.535 -8.195 1.00 97.75 93 ILE A CA 1
ATOM 710 C C . ILE A 1 93 ? 9.376 -5.279 -6.872 1.00 97.75 93 ILE A C 1
ATOM 712 O O . ILE A 1 93 ? 8.837 -6.371 -6.665 1.00 97.75 93 ILE A O 1
ATOM 716 N N . TYR A 1 94 ? 10.154 -4.696 -5.960 1.00 96.25 94 TYR A N 1
ATOM 717 C CA . TYR A 1 94 ? 10.489 -5.329 -4.686 1.00 96.25 94 TYR A CA 1
ATOM 718 C C . TYR A 1 94 ? 9.244 -5.639 -3.854 1.00 96.25 94 TYR A C 1
ATOM 720 O O . TYR A 1 94 ? 8.333 -4.821 -3.759 1.00 96.25 94 TYR A O 1
ATOM 728 N N . LYS A 1 95 ? 9.244 -6.819 -3.216 1.00 91.56 95 LYS A N 1
ATOM 729 C CA . LYS A 1 95 ? 8.133 -7.364 -2.408 1.00 91.56 95 LYS A CA 1
ATOM 730 C C . LYS A 1 95 ? 6.818 -7.579 -3.174 1.00 91.56 95 LYS A C 1
ATOM 732 O O . LYS A 1 95 ? 5.827 -7.942 -2.554 1.00 91.56 95 LYS A O 1
ATOM 737 N N . VAL A 1 96 ? 6.814 -7.384 -4.493 1.00 94.56 96 VAL A N 1
ATOM 738 C CA . VAL A 1 96 ? 5.632 -7.547 -5.344 1.00 94.56 96 VAL A CA 1
ATOM 739 C C . VAL A 1 96 ? 5.870 -8.663 -6.355 1.00 94.56 96 VAL A C 1
ATOM 741 O O . VAL A 1 96 ? 5.253 -9.717 -6.251 1.00 94.56 96 VAL A O 1
ATOM 744 N N . ALA A 1 97 ? 6.764 -8.458 -7.326 1.00 95.38 97 ALA A N 1
ATOM 745 C CA . ALA A 1 97 ? 6.970 -9.410 -8.413 1.00 95.38 97 ALA A CA 1
ATOM 746 C C . ALA A 1 97 ? 8.289 -9.176 -9.161 1.00 95.38 97 ALA A C 1
ATOM 748 O O . ALA A 1 97 ? 8.778 -8.051 -9.271 1.00 95.38 97 ALA A O 1
ATOM 749 N N . ARG A 1 98 ? 8.827 -10.250 -9.749 1.00 97.50 98 ARG A N 1
ATOM 750 C CA . ARG A 1 98 ? 9.819 -10.170 -10.831 1.00 97.50 98 ARG A CA 1
ATOM 751 C C . ARG A 1 98 ? 9.054 -10.163 -12.151 1.00 97.50 98 ARG A C 1
ATOM 753 O O . ARG A 1 98 ? 8.317 -11.108 -12.418 1.00 97.50 98 ARG A O 1
ATOM 760 N N . LEU A 1 99 ? 9.161 -9.083 -12.917 1.00 97.62 99 LEU A N 1
ATOM 761 C CA . LEU A 1 99 ? 8.328 -8.857 -14.099 1.00 97.62 99 LEU A CA 1
ATOM 762 C C . LEU A 1 99 ? 8.992 -9.319 -15.399 1.00 97.62 99 LEU A C 1
ATOM 764 O O . LEU A 1 99 ? 8.271 -9.548 -16.368 1.00 97.62 99 LEU A O 1
ATOM 768 N N . GLY A 1 100 ? 10.312 -9.501 -15.409 1.00 98.19 100 GLY A N 1
ATOM 769 C CA . GLY A 1 100 ? 11.053 -9.832 -16.624 1.00 98.19 100 GLY A CA 1
ATOM 770 C C . GLY A 1 100 ? 11.190 -8.622 -17.546 1.00 98.19 100 GLY A C 1
ATOM 771 O O . GLY A 1 100 ? 11.041 -7.480 -17.099 1.00 98.19 100 GLY A O 1
ATOM 772 N N . THR A 1 101 ? 11.428 -8.877 -18.829 1.00 98.38 101 THR A N 1
ATOM 773 C CA . THR A 1 101 ? 11.406 -7.858 -19.882 1.00 98.38 101 THR A CA 1
ATOM 774 C C . THR A 1 101 ? 10.000 -7.667 -20.458 1.00 98.38 101 THR A C 1
ATOM 776 O O . THR A 1 101 ? 9.192 -8.598 -20.515 1.00 98.38 101 THR A O 1
ATOM 779 N N . PHE A 1 102 ? 9.676 -6.439 -20.863 1.00 98.50 102 PHE A N 1
ATOM 780 C CA . PHE A 1 102 ? 8.418 -6.085 -21.530 1.00 98.50 102 PHE A CA 1
ATOM 781 C C . PHE A 1 102 ? 8.523 -4.696 -22.171 1.00 98.50 102 PHE A C 1
ATOM 783 O O . PHE A 1 102 ? 9.375 -3.905 -21.786 1.00 98.50 102 PHE A O 1
ATOM 790 N N . GLU A 1 103 ? 7.625 -4.364 -23.097 1.00 98.00 103 GLU A N 1
ATOM 791 C CA . GLU A 1 103 ? 7.444 -2.973 -23.549 1.00 98.00 103 GLU A CA 1
ATOM 792 C C . GLU A 1 103 ? 6.407 -2.242 -22.691 1.00 98.00 103 GLU A C 1
ATOM 794 O O . GLU A 1 103 ? 6.636 -1.128 -22.227 1.00 98.00 103 GLU A O 1
ATOM 799 N N . GLN A 1 104 ? 5.279 -2.899 -22.402 1.00 98.06 104 GLN A N 1
ATOM 800 C CA . GLN A 1 104 ? 4.245 -2.384 -21.510 1.00 98.06 104 GLN A CA 1
ATOM 801 C C . GLN A 1 104 ? 3.636 -3.502 -20.661 1.00 98.06 104 GLN A C 1
ATOM 803 O O . GLN A 1 104 ? 3.372 -4.600 -21.151 1.00 98.06 104 GLN A O 1
ATOM 808 N N . ARG A 1 105 ? 3.362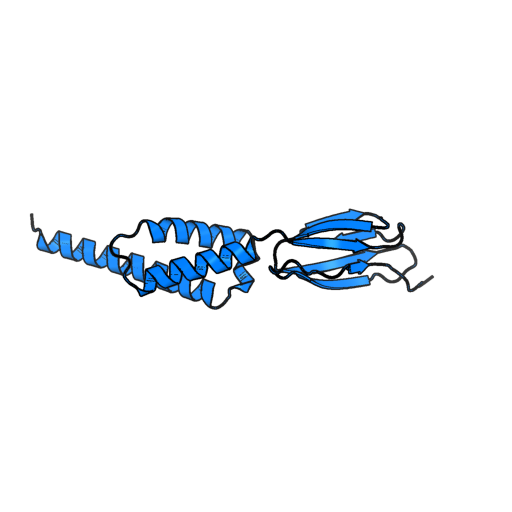 -3.212 -19.385 1.00 96.81 105 ARG A N 1
ATOM 809 C CA . ARG A 1 105 ? 2.687 -4.140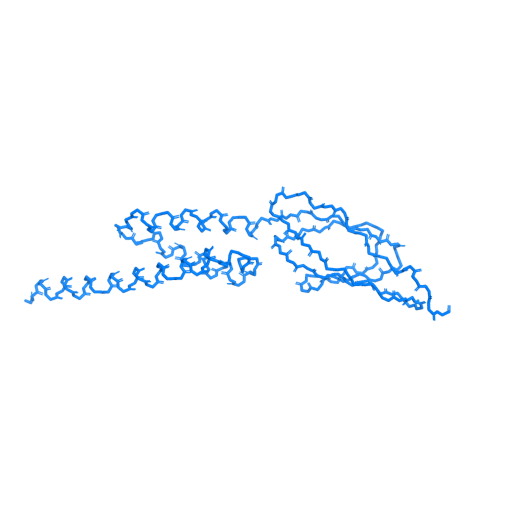 -18.472 1.00 96.81 105 ARG A CA 1
ATOM 810 C C . ARG A 1 105 ? 1.781 -3.400 -17.494 1.00 96.81 105 ARG A C 1
ATOM 812 O O . ARG A 1 105 ? 2.173 -2.384 -16.932 1.00 96.81 105 ARG A O 1
ATOM 819 N N . GLN A 1 106 ? 0.582 -3.928 -17.260 1.00 95.62 106 GLN A N 1
ATOM 820 C CA . GLN A 1 106 ? -0.308 -3.438 -16.206 1.00 95.62 106 GLN A CA 1
ATOM 821 C C . GLN A 1 106 ? -0.111 -4.274 -14.939 1.00 95.62 106 GLN A C 1
ATOM 823 O O . GLN A 1 106 ? -0.014 -5.502 -15.008 1.00 95.62 106 GLN A O 1
ATOM 828 N N . LEU A 1 107 ? -0.087 -3.620 -13.784 1.00 94.25 107 LEU A N 1
ATOM 829 C CA . LEU A 1 107 ? -0.076 -4.277 -12.483 1.00 94.25 107 LEU A CA 1
ATOM 830 C C . LEU A 1 107 ? -1.009 -3.526 -11.527 1.00 94.25 107 LEU A C 1
ATOM 832 O O . LEU A 1 107 ? -1.197 -2.325 -11.664 1.00 94.25 107 LEU A O 1
ATOM 836 N N . THR A 1 108 ? -1.609 -4.221 -10.566 1.00 94.81 108 THR A N 1
ATOM 837 C CA . THR A 1 108 ? -2.424 -3.603 -9.510 1.00 94.81 108 THR A CA 1
ATOM 838 C C . THR A 1 108 ? -1.697 -3.654 -8.176 1.00 94.81 108 THR A C 1
ATOM 840 O O . THR A 1 108 ? -1.277 -4.730 -7.747 1.00 94.81 108 THR A O 1
ATOM 843 N N . LEU A 1 109 ? -1.573 -2.506 -7.515 1.00 94.75 109 LEU A N 1
ATOM 844 C CA . LEU A 1 109 ? -0.943 -2.354 -6.203 1.00 94.75 109 LEU A CA 1
ATOM 845 C C . LEU A 1 109 ? -1.945 -1.808 -5.196 1.00 94.75 109 LEU A C 1
ATOM 847 O O . LEU A 1 109 ? -2.878 -1.102 -5.562 1.00 94.75 109 LEU A O 1
ATOM 851 N N . ARG A 1 110 ? -1.730 -2.105 -3.917 1.00 94.12 110 ARG A N 1
ATOM 852 C CA . ARG A 1 110 ? -2.360 -1.327 -2.849 1.00 94.12 110 ARG A CA 1
ATOM 853 C C . ARG A 1 110 ? -1.660 0.034 -2.733 1.00 94.12 110 ARG A C 1
ATOM 855 O O . ARG A 1 110 ? -0.517 0.163 -3.177 1.00 94.12 110 ARG A O 1
ATOM 862 N N . PRO A 1 111 ? -2.298 1.049 -2.135 1.00 94.69 111 PRO A N 1
ATOM 863 C CA . PRO A 1 111 ? -1.609 2.257 -1.734 1.00 94.69 111 PRO A CA 1
ATOM 864 C C . PRO A 1 111 ? -0.394 1.935 -0.879 1.00 94.69 111 PRO A C 1
ATOM 866 O O . PRO A 1 111 ? -0.450 1.075 -0.003 1.00 94.69 111 PRO A O 1
ATOM 869 N N . GLY A 1 112 ? 0.709 2.619 -1.140 1.00 93.06 112 GLY A N 1
ATOM 870 C CA . GLY A 1 112 ? 1.969 2.329 -0.479 1.00 93.06 112 GLY A CA 1
ATOM 871 C C . GLY A 1 112 ? 3.169 2.821 -1.267 1.00 93.06 112 GLY A C 1
ATOM 872 O O . GLY A 1 112 ? 3.060 3.280 -2.403 1.00 93.06 112 GLY A O 1
ATOM 873 N N . THR A 1 113 ? 4.337 2.735 -0.639 1.00 93.25 113 THR A N 1
ATOM 874 C CA . THR A 1 113 ? 5.613 3.086 -1.268 1.00 93.25 113 THR A CA 1
ATOM 875 C C . THR A 1 113 ? 6.325 1.832 -1.754 1.00 93.25 113 THR A C 1
ATOM 877 O O . THR A 1 113 ? 6.564 0.899 -0.986 1.00 93.25 113 THR A O 1
ATOM 880 N N . TYR A 1 114 ? 6.740 1.854 -3.014 1.00 95.12 114 TYR A N 1
ATOM 881 C CA . TYR A 1 114 ? 7.373 0.745 -3.709 1.00 95.12 114 TYR A CA 1
ATOM 882 C C . TYR A 1 114 ? 8.723 1.152 -4.287 1.00 95.12 114 TYR A C 1
ATOM 884 O O . TYR A 1 114 ? 9.067 2.332 -4.394 1.00 95.12 114 TYR A O 1
ATOM 892 N N . GLN A 1 115 ? 9.505 0.139 -4.647 1.00 97.50 115 GLN A N 1
ATOM 893 C CA . GLN A 1 115 ? 10.762 0.307 -5.358 1.00 97.50 115 GLN A CA 1
ATOM 894 C C . GLN A 1 115 ? 10.796 -0.651 -6.542 1.00 97.50 115 GLN A C 1
ATOM 896 O O . GLN A 1 115 ? 10.561 -1.851 -6.373 1.00 97.50 115 GLN A O 1
ATOM 901 N N . ALA A 1 116 ? 11.110 -0.119 -7.717 1.00 98.25 116 ALA A N 1
ATOM 902 C CA . ALA A 1 116 ? 11.365 -0.890 -8.919 1.00 98.25 116 ALA A CA 1
ATOM 903 C C . ALA A 1 116 ? 12.836 -0.784 -9.315 1.00 98.25 116 ALA A C 1
ATOM 905 O O . ALA A 1 116 ? 13.413 0.301 -9.266 1.00 98.25 116 ALA A O 1
ATOM 906 N N . ARG A 1 117 ? 13.429 -1.904 -9.721 1.00 98.50 117 ARG A N 1
ATOM 907 C CA . ARG A 1 117 ? 14.773 -1.971 -10.296 1.00 98.50 117 ARG A CA 1
ATOM 908 C C . ARG A 1 117 ? 14.672 -2.424 -11.745 1.00 98.50 117 ARG A C 1
ATOM 910 O O . ARG A 1 117 ? 14.000 -3.419 -12.009 1.00 98.50 117 ARG A O 1
ATOM 917 N N . GLY A 1 118 ? 15.359 -1.717 -12.632 1.00 98.56 118 GLY A N 1
ATOM 918 C CA . GLY A 1 118 ? 15.693 -2.181 -13.974 1.00 98.56 118 GLY A CA 1
ATOM 919 C C . GLY A 1 118 ? 17.155 -2.615 -14.014 1.00 98.56 118 GLY A C 1
ATOM 920 O O . GLY A 1 118 ? 18.004 -1.947 -13.417 1.00 98.56 118 GLY A O 1
ATOM 921 N N . SER A 1 119 ? 17.443 -3.731 -14.677 1.00 98.38 119 SER A N 1
ATOM 922 C CA . SER A 1 119 ? 18.808 -4.200 -14.900 1.00 98.38 119 SER A CA 1
ATOM 923 C C . SER A 1 119 ? 18.992 -4.693 -16.326 1.00 98.38 119 SER A C 1
ATOM 925 O O . SER A 1 119 ? 18.113 -5.342 -16.891 1.00 98.38 119 SER A O 1
ATOM 927 N N . ARG A 1 120 ? 20.143 -4.383 -16.918 1.00 98.06 120 ARG A N 1
ATOM 928 C CA . ARG A 1 120 ? 20.488 -4.802 -18.275 1.00 98.06 120 ARG A CA 1
ATOM 929 C C . ARG A 1 120 ? 21.997 -4.940 -18.399 1.00 98.06 120 ARG A C 1
ATOM 931 O O . ARG A 1 120 ? 22.743 -4.033 -18.036 1.00 98.06 120 ARG A O 1
ATOM 938 N N . LEU A 1 121 ? 22.456 -6.071 -18.935 1.00 97.06 121 LEU A N 1
ATOM 939 C CA . LEU A 1 121 ? 23.885 -6.330 -19.104 1.00 97.06 121 LEU A CA 1
ATOM 940 C C . LEU A 1 121 ? 24.539 -5.237 -19.963 1.00 97.06 121 LEU A C 1
ATOM 942 O O . LEU A 1 121 ? 24.089 -4.964 -21.073 1.00 97.06 121 LEU A O 1
ATOM 946 N N . GLY A 1 122 ? 25.611 -4.637 -19.445 1.00 97.38 122 GLY A N 1
ATOM 947 C CA . GLY A 1 122 ? 26.347 -3.563 -20.117 1.00 97.38 122 GLY A CA 1
ATOM 948 C C . GLY A 1 122 ? 25.777 -2.158 -19.939 1.00 97.38 122 GLY A C 1
ATOM 949 O O . GLY A 1 122 ? 26.289 -1.212 -20.538 1.00 97.38 122 GLY A O 1
ATOM 950 N N . TYR A 1 123 ? 24.751 -2.007 -19.101 1.00 98.31 123 TYR A N 1
ATOM 951 C CA . TYR A 1 123 ? 24.154 -0.723 -18.758 1.00 98.31 123 TYR A CA 1
ATOM 952 C C . TYR A 1 123 ? 24.168 -0.513 -17.245 1.00 98.31 123 TYR A C 1
ATOM 954 O O . TYR A 1 123 ? 24.251 -1.463 -16.463 1.00 98.31 123 TYR A O 1
ATOM 962 N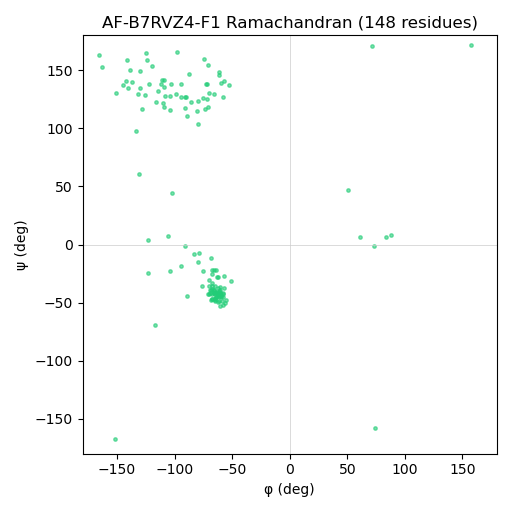 N . ARG A 1 124 ? 24.074 0.747 -16.823 1.00 97.94 124 ARG A N 1
ATOM 963 C CA . ARG A 1 124 ? 23.841 1.092 -15.424 1.00 97.94 124 ARG A CA 1
A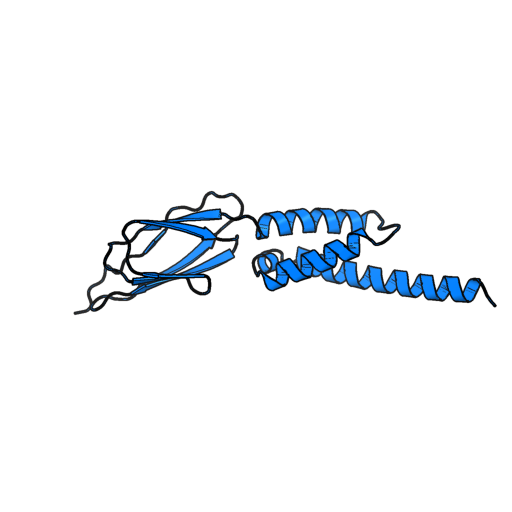TOM 964 C C . ARG A 1 124 ? 22.409 0.713 -15.040 1.00 97.94 124 ARG A C 1
ATOM 966 O O . ARG A 1 124 ? 21.449 1.086 -15.715 1.00 97.94 124 ARG A O 1
ATOM 973 N N . ASP A 1 125 ? 22.274 0.008 -13.923 1.00 97.75 125 ASP A N 1
ATOM 974 C CA . ASP A 1 125 ? 20.976 -0.285 -13.319 1.00 97.75 125 ASP A CA 1
ATOM 975 C C . ASP A 1 125 ? 20.237 0.997 -12.910 1.00 97.75 125 ASP A C 1
ATOM 977 O O . ASP A 1 125 ? 20.842 1.957 -12.424 1.00 97.75 125 ASP A O 1
ATOM 981 N N . VAL A 1 126 ? 18.910 0.970 -13.025 1.00 97.94 126 VAL A N 1
ATOM 982 C CA . VAL A 1 126 ? 18.028 2.054 -12.568 1.00 97.94 126 VAL A CA 1
ATOM 983 C C . VAL A 1 126 ? 17.210 1.606 -11.361 1.00 97.94 126 VAL A C 1
ATOM 985 O O . VAL A 1 126 ? 16.765 0.459 -11.287 1.00 97.94 126 VAL A O 1
ATOM 988 N N . LEU A 1 127 ? 17.002 2.511 -10.402 1.00 97.94 127 LEU A N 1
ATOM 989 C CA . LEU A 1 127 ? 16.179 2.280 -9.216 1.00 97.94 127 LEU A CA 1
ATOM 990 C C . LEU A 1 127 ? 15.165 3.417 -9.070 1.00 97.94 127 LEU A C 1
ATOM 992 O O . LEU A 1 127 ? 15.538 4.564 -8.838 1.00 97.94 127 LEU A O 1
ATOM 996 N N . HIS A 1 128 ? 13.881 3.084 -9.155 1.00 96.88 128 HIS A N 1
ATOM 997 C CA . HIS A 1 128 ? 12.781 4.031 -9.011 1.00 96.88 128 HIS A CA 1
ATOM 998 C C . HIS A 1 128 ? 12.031 3.768 -7.713 1.00 96.88 128 HIS A C 1
ATOM 1000 O O . HIS A 1 128 ? 11.488 2.682 -7.510 1.00 96.88 128 HIS A O 1
ATOM 1006 N N . LYS A 1 129 ? 11.961 4.776 -6.843 1.00 96.81 129 LYS A N 1
ATOM 1007 C CA . LYS A 1 129 ? 11.044 4.790 -5.701 1.00 96.81 129 LYS A CA 1
ATOM 1008 C C . LYS A 1 129 ? 9.780 5.538 -6.110 1.00 96.81 129 LYS A C 1
ATOM 1010 O O . LYS A 1 129 ? 9.876 6.668 -6.578 1.00 96.81 129 LYS A O 1
ATOM 1015 N N . PHE A 1 130 ? 8.620 4.923 -5.926 1.00 94.81 130 PHE A N 1
ATOM 1016 C CA . PHE A 1 130 ? 7.332 5.508 -6.301 1.00 94.81 130 PHE A CA 1
ATOM 1017 C C . PHE A 1 130 ? 6.262 5.182 -5.261 1.00 94.81 130 PHE A C 1
ATOM 1019 O O . PHE A 1 130 ? 6.401 4.229 -4.491 1.00 94.81 130 PHE A O 1
ATOM 1026 N N . THR A 1 131 ? 5.202 5.983 -5.237 1.00 93.31 131 THR A N 1
ATOM 1027 C CA . THR A 1 131 ? 4.089 5.838 -4.298 1.00 93.31 131 THR A CA 1
ATOM 1028 C C . THR A 1 131 ? 2.795 5.669 -5.072 1.00 93.31 131 THR A C 1
ATOM 1030 O O . THR A 1 131 ? 2.571 6.359 -6.062 1.00 93.31 131 THR A O 1
ATOM 1033 N N . ILE A 1 132 ? 1.956 4.755 -4.600 1.00 94.69 132 ILE A N 1
ATOM 1034 C CA . ILE A 1 132 ? 0.592 4.551 -5.074 1.00 94.69 132 ILE A CA 1
ATOM 1035 C C . ILE A 1 132 ? -0.352 5.153 -4.039 1.00 94.69 132 ILE A C 1
ATOM 1037 O O . ILE A 1 132 ? -0.233 4.853 -2.849 1.00 94.69 132 ILE A O 1
ATOM 1041 N N . ASP A 1 133 ? -1.266 6.010 -4.485 1.00 92.19 133 ASP A N 1
ATOM 1042 C CA . ASP A 1 133 ? -2.360 6.543 -3.673 1.00 92.19 133 ASP A CA 1
ATOM 1043 C C . ASP A 1 133 ? -3.660 5.768 -3.920 1.00 92.19 133 ASP A C 1
ATOM 1045 O O . ASP A 1 133 ? -3.780 5.029 -4.893 1.00 92.19 133 ASP A O 1
ATOM 1049 N N . TYR A 1 134 ? -4.652 5.939 -3.044 1.00 92.25 134 TYR A N 1
ATOM 1050 C CA . TYR A 1 134 ? -5.953 5.266 -3.160 1.00 92.25 134 TYR A CA 1
ATOM 1051 C C . TYR A 1 134 ? -6.899 5.907 -4.189 1.00 92.25 134 TYR A C 1
ATOM 1053 O O . TYR A 1 134 ? -7.982 5.374 -4.424 1.00 92.25 134 TYR A O 1
ATOM 1061 N N . GLN A 1 135 ? -6.547 7.059 -4.767 1.00 89.44 135 GLN A N 1
ATOM 1062 C CA . GLN A 1 135 ? -7.423 7.813 -5.670 1.00 89.44 135 GLN A CA 1
ATOM 1063 C C . GLN A 1 135 ? -7.431 7.233 -7.087 1.00 89.44 135 GLN A C 1
ATOM 1065 O O . GLN A 1 135 ? -8.331 7.540 -7.864 1.00 89.44 135 GLN A O 1
ATOM 1070 N N . GLY A 1 136 ? -6.468 6.368 -7.414 1.00 80.19 136 GLY A N 1
ATOM 1071 C CA . GLY A 1 136 ? -6.474 5.608 -8.662 1.00 80.19 136 GLY A CA 1
ATOM 1072 C C . GLY A 1 136 ? -5.816 6.317 -9.847 1.00 80.19 136 GLY A C 1
ATOM 1073 O O . GLY A 1 136 ? -5.876 5.801 -10.959 1.00 80.19 136 GLY A O 1
ATOM 1074 N N . ASN A 1 137 ? -5.159 7.459 -9.627 1.00 78.94 137 ASN A N 1
ATOM 1075 C CA . ASN A 1 137 ? -4.578 8.295 -10.685 1.00 78.94 137 ASN A CA 1
ATOM 1076 C C . ASN A 1 137 ? -3.056 8.126 -10.796 1.00 78.94 137 ASN A C 1
ATOM 1078 O O . ASN A 1 137 ? -2.310 9.098 -10.910 1.00 78.94 137 ASN A O 1
ATOM 1082 N N . SER A 1 138 ? -2.580 6.880 -10.752 1.00 86.00 138 SER A N 1
ATOM 1083 C CA . SER A 1 138 ? -1.147 6.602 -10.868 1.00 86.00 138 SER A CA 1
ATOM 1084 C C . SER A 1 138 ? -0.662 6.865 -12.294 1.00 86.00 138 SER A C 1
ATOM 1086 O O . SER A 1 138 ? -1.112 6.224 -13.244 1.00 86.00 138 SER A O 1
ATOM 1088 N N . ALA A 1 139 ? 0.272 7.806 -12.446 1.00 89.94 139 ALA A N 1
ATOM 1089 C CA . ALA A 1 139 ? 0.933 8.047 -13.723 1.00 89.94 139 ALA A CA 1
ATOM 1090 C C . ALA A 1 139 ? 1.708 6.793 -14.175 1.00 89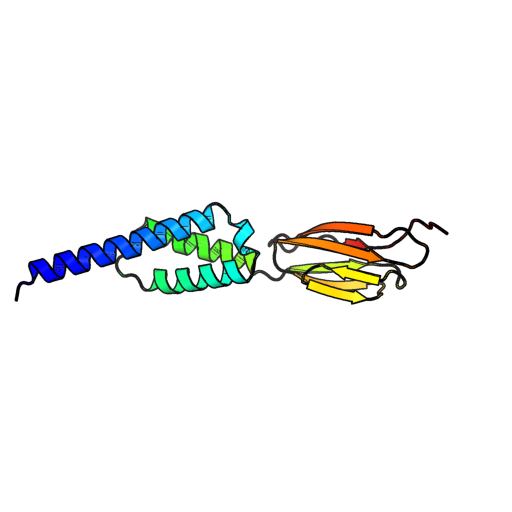.94 139 ALA A C 1
ATOM 1092 O O . ALA A 1 139 ? 2.214 6.052 -13.324 1.00 89.94 139 ALA A O 1
ATOM 1093 N N . PRO A 1 140 ? 1.837 6.549 -15.492 1.00 94.44 140 PRO A N 1
ATOM 1094 C CA . PRO A 1 140 ? 2.683 5.473 -15.982 1.00 94.44 140 PRO A CA 1
ATOM 1095 C C . PRO A 1 140 ? 4.124 5.621 -15.485 1.00 94.44 140 PRO A C 1
ATOM 1097 O O . PRO A 1 140 ? 4.654 6.732 -15.444 1.00 94.44 140 PRO A O 1
ATOM 1100 N N . LEU A 1 141 ? 4.757 4.502 -15.139 1.00 96.62 141 LEU A N 1
ATOM 1101 C CA . LEU A 1 141 ? 6.144 4.466 -14.682 1.00 96.62 141 LEU A CA 1
ATOM 1102 C C . LEU A 1 141 ? 7.037 3.832 -15.752 1.00 96.62 141 LEU A C 1
ATOM 1104 O O . LEU A 1 141 ? 6.876 2.657 -16.089 1.00 96.62 141 LEU A O 1
ATOM 1108 N N . ASP A 1 142 ? 7.991 4.615 -16.247 1.00 97.81 142 ASP A N 1
ATOM 1109 C CA . ASP A 1 142 ? 8.999 4.178 -17.212 1.00 97.81 142 ASP A CA 1
ATOM 1110 C C . ASP A 1 142 ? 10.235 3.647 -16.471 1.00 97.81 142 ASP A C 1
ATOM 1112 O O . ASP A 1 142 ? 10.774 4.319 -15.589 1.00 97.81 142 ASP A O 1
ATOM 1116 N N . ILE A 1 143 ? 10.670 2.429 -16.803 1.00 97.94 143 ILE A N 1
ATOM 1117 C CA . ILE A 1 143 ? 11.814 1.759 -16.171 1.00 97.94 143 ILE A CA 1
ATOM 1118 C C . ILE A 1 143 ? 12.692 1.172 -17.272 1.00 97.94 143 ILE A C 1
ATOM 1120 O O . ILE A 1 143 ? 12.440 0.070 -17.756 1.00 97.94 143 ILE A O 1
ATOM 1124 N N . THR A 1 144 ? 13.746 1.892 -17.645 1.00 98.19 144 THR A N 1
ATOM 1125 C CA . THR A 1 144 ? 14.649 1.490 -18.729 1.00 98.19 144 THR A CA 1
ATOM 1126 C C . THR A 1 144 ? 16.090 1.814 -18.367 1.00 98.19 144 THR A C 1
ATOM 1128 O O . THR A 1 144 ? 16.392 2.919 -17.915 1.00 98.19 144 THR A O 1
ATOM 1131 N N . CYS A 1 145 ? 16.995 0.867 -18.599 1.00 97.94 145 CYS A N 1
ATOM 1132 C CA . CYS A 1 145 ? 18.431 1.096 -18.480 1.00 97.94 145 CYS A CA 1
ATOM 1133 C C . CYS A 1 145 ? 18.958 1.810 -19.736 1.00 97.94 145 CYS A C 1
ATOM 1135 O O . CYS A 1 145 ? 19.124 1.183 -20.778 1.00 97.94 145 CYS A O 1
ATOM 1137 N N . THR A 1 146 ? 19.230 3.116 -19.650 1.00 96.50 146 THR A N 1
ATOM 1138 C CA . THR A 1 146 ? 19.631 3.939 -20.812 1.00 96.50 146 THR A CA 1
ATOM 1139 C C . THR A 1 146 ? 21.124 4.272 -20.871 1.00 96.50 146 THR A C 1
ATOM 1141 O O . THR A 1 146 ? 21.653 4.533 -21.950 1.00 96.50 146 THR A O 1
ATOM 1144 N N . GLU A 1 147 ? 21.834 4.243 -19.741 1.00 96.50 147 GLU A N 1
ATOM 1145 C CA . GLU A 1 147 ? 23.261 4.579 -19.674 1.00 96.50 147 GLU A CA 1
ATOM 1146 C C . GLU A 1 147 ? 24.125 3.335 -19.922 1.00 96.50 147 GLU A C 1
ATOM 1148 O O . GLU A 1 147 ? 24.183 2.440 -19.078 1.00 96.50 147 GLU A O 1
ATOM 1153 N N . ARG A 1 148 ? 24.812 3.281 -21.069 1.00 94.75 148 ARG A N 1
ATOM 1154 C CA . ARG A 1 148 ? 25.812 2.241 -21.364 1.00 94.75 148 ARG A CA 1
ATOM 1155 C C . ARG A 1 148 ? 27.077 2.460 -20.543 1.00 94.75 148 ARG A C 1
ATOM 1157 O O . ARG A 1 148 ? 27.547 3.587 -20.419 1.00 94.75 148 ARG A O 1
ATOM 1164 N N . ILE A 1 149 ? 27.631 1.368 -20.024 1.00 94.38 149 ILE A N 1
ATOM 1165 C CA . ILE A 1 149 ? 28.856 1.365 -19.205 1.00 94.38 149 ILE A CA 1
ATOM 1166 C C . ILE A 1 149 ? 29.962 0.467 -19.780 1.00 94.38 149 ILE A C 1
ATOM 1168 O O . ILE A 1 149 ? 31.001 0.305 -19.142 1.00 94.38 149 ILE A O 1
ATOM 1172 N N . LEU A 1 150 ? 29.727 -0.118 -20.958 1.00 75.06 150 LEU A N 1
ATOM 1173 C CA . LEU A 1 150 ? 30.683 -0.913 -21.731 1.00 75.06 150 LEU A CA 1
ATOM 1174 C C . LEU A 1 150 ? 31.030 -0.208 -23.041 1.00 75.06 150 LEU A C 1
ATOM 1176 O O . LEU A 1 150 ? 30.100 0.383 -23.642 1.00 75.06 150 LEU A O 1
#

Nearest PDB structures (foldseek):
  6hif-assembly1_Y  TM=7.291E-01  e=8.041E-03  Candidatus Kuenenia stuttgartensis
  5aq0-assembly1_A  TM=6.544E-01  e=5.591E-03  Homo sapiens
  3bws-assembly1_A  TM=5.409E-01  e=2.541E-02  Leptospira interrogans
  6fwv-assembly1_A  TM=5.134E-01  e=1.305E-02  Bacillus anthracis

pLDDT: mean 90.35, std 10.75, range [47.56, 98.62]

Foldseek 3Di:
DDPVVVCVVVVVVLVVLLVVLLVLLVVCVVCLQCLLDVVSLVVVVVSLVVLVPRPPNPDSSVVSSVSNVVSNCFQPAWAKEKEAEDQQWFKDKPPPDRDGGDGIDIDIGGFHWIKMWTDHPQFDIDIDIDTDGSPRPHDHHYGYGDGGPD

Solvent-accessible surface area (backbone at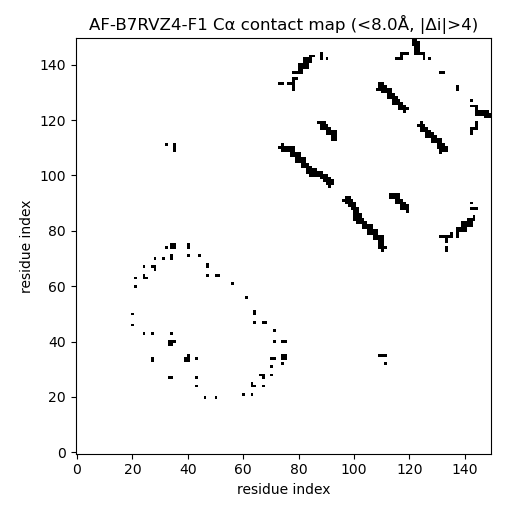oms only — not comparable to full-atom values): 8294 Å² total; per-residue (Å²): 133,65,69,65,60,54,51,51,53,54,51,49,56,54,50,54,56,49,53,52,50,52,55,53,50,52,53,47,70,76,44,54,76,54,36,39,40,67,70,50,33,53,53,50,51,53,50,48,62,53,56,74,69,48,77,86,60,55,71,68,50,51,52,52,51,56,51,49,53,52,52,49,52,40,25,64,31,78,24,60,35,44,36,35,37,75,50,67,24,37,31,32,36,65,102,74,46,79,65,46,54,40,49,68,49,80,48,72,41,50,18,42,79,46,41,36,38,19,41,36,95,58,32,47,66,39,77,47,78,50,72,41,59,64,84,52,81,54,70,71,46,78,47,58,47,80,50,71,74,111

Radius of gyration: 23.26 Å; Cα contacts (8 Å, |Δi|>4): 231; chains: 1; bounding box: 55×23×70 Å

Mean predicted aligned error: 6.22 Å

Sequence (150 aa):
MDASLLFAVEGLERSQSRARVDKQFRAAMLQPDRLSDVAVAEATEKLLTYAVTIPDQGPVLKEQIATLQVLLKQANTLVPLTLRSDGETEVIIYKVARLGTFEQRQLTLRPGTYQARGSRLGYRDVLHKFTIDYQGNSAPLDITCTERIL